Protein AF-A0A3C0UBN6-F1 (afdb_monomer_lite)

Structure (mmCIF, N/CA/C/O backbone):
data_AF-A0A3C0UBN6-F1
#
_entry.id   AF-A0A3C0UBN6-F1
#
loop_
_atom_site.group_PDB
_atom_site.id
_atom_site.type_symbol
_atom_site.label_atom_id
_atom_site.label_alt_id
_atom_site.label_comp_id
_atom_site.label_asym_id
_atom_site.label_entity_id
_atom_site.label_seq_id
_atom_site.pdbx_PDB_ins_code
_atom_site.Cartn_x
_atom_site.Cartn_y
_atom_site.Cartn_z
_atom_site.occupancy
_atom_site.B_iso_or_equiv
_atom_site.auth_seq_id
_atom_site.auth_comp_id
_atom_site.auth_asym_id
_atom_site.auth_atom_id
_atom_site.pdbx_PDB_model_num
ATOM 1 N N . MET A 1 1 ? 23.039 -6.654 -28.649 1.00 64.06 1 MET A N 1
ATOM 2 C CA . MET A 1 1 ? 23.020 -5.180 -28.503 1.00 64.06 1 MET A CA 1
ATOM 3 C C . MET A 1 1 ? 24.421 -4.594 -28.675 1.00 64.06 1 MET A C 1
ATOM 5 O O . MET A 1 1 ? 24.645 -3.942 -29.680 1.00 64.06 1 MET A O 1
ATOM 9 N N . VAL A 1 2 ? 25.386 -4.910 -27.794 1.00 70.00 2 VAL A N 1
ATOM 10 C CA . VAL A 1 2 ? 26.776 -4.402 -27.890 1.00 70.00 2 VAL A CA 1
ATOM 11 C C . VAL A 1 2 ? 27.493 -4.862 -29.166 1.00 70.00 2 VAL A C 1
ATOM 13 O O . VAL A 1 2 ? 28.070 -4.037 -29.859 1.00 70.00 2 VAL A O 1
ATOM 16 N N . ALA A 1 3 ? 27.391 -6.145 -29.528 1.00 73.19 3 ALA A N 1
ATOM 17 C CA . ALA A 1 3 ? 28.076 -6.686 -30.708 1.00 73.19 3 ALA A CA 1
ATOM 18 C C . ALA A 1 3 ? 27.565 -6.110 -32.046 1.00 73.19 3 ALA A C 1
ATOM 20 O O . ALA A 1 3 ? 28.364 -5.801 -32.920 1.00 73.19 3 ALA A O 1
ATOM 21 N N . VAL A 1 4 ? 26.248 -5.917 -32.191 1.00 74.44 4 VAL A N 1
ATOM 22 C CA . VAL A 1 4 ? 25.637 -5.361 -33.418 1.00 74.44 4 VAL A CA 1
ATOM 23 C C . VAL A 1 4 ? 25.954 -3.871 -33.565 1.00 74.44 4 VAL A C 1
ATOM 25 O O . VAL A 1 4 ? 26.345 -3.433 -34.640 1.00 74.44 4 VAL A O 1
ATOM 28 N N . ASN A 1 5 ? 25.883 -3.105 -32.469 1.00 76.62 5 ASN A N 1
ATOM 29 C CA . ASN A 1 5 ? 26.297 -1.699 -32.465 1.00 76.62 5 ASN A CA 1
ATOM 30 C C . ASN A 1 5 ? 27.799 -1.545 -32.758 1.00 76.62 5 ASN A C 1
ATOM 32 O O . ASN A 1 5 ? 28.189 -0.632 -33.478 1.00 76.62 5 ASN A O 1
ATOM 36 N N . ALA A 1 6 ? 28.639 -2.441 -32.229 1.00 78.81 6 ALA A N 1
ATOM 37 C CA . ALA A 1 6 ? 30.074 -2.446 -32.500 1.00 78.81 6 ALA A CA 1
ATOM 38 C C . ALA A 1 6 ? 30.387 -2.792 -33.963 1.00 78.81 6 ALA A C 1
ATOM 40 O O . ALA A 1 6 ? 31.259 -2.161 -34.547 1.00 78.81 6 ALA A O 1
ATOM 41 N N . LEU A 1 7 ? 29.662 -3.740 -34.567 1.00 77.12 7 LEU A N 1
ATOM 42 C CA . LEU A 1 7 ? 29.792 -4.080 -35.988 1.00 77.12 7 LEU A CA 1
ATOM 43 C C . LEU A 1 7 ? 29.385 -2.913 -36.893 1.00 77.12 7 LEU A C 1
ATOM 45 O O . LEU A 1 7 ? 30.159 -2.560 -37.772 1.00 77.12 7 LEU A O 1
ATOM 49 N N . LEU A 1 8 ? 28.254 -2.251 -36.622 1.00 77.00 8 LEU A N 1
ATOM 50 C CA . LEU A 1 8 ? 27.832 -1.048 -37.358 1.00 77.00 8 LEU A CA 1
ATOM 51 C C . LEU A 1 8 ? 28.833 0.105 -37.222 1.00 77.00 8 LEU A C 1
ATOM 53 O O . LEU A 1 8 ? 29.107 0.818 -38.185 1.00 77.00 8 LEU A O 1
ATOM 57 N N . PHE A 1 9 ? 29.412 0.283 -36.034 1.00 80.69 9 PHE A N 1
ATOM 58 C CA . PHE A 1 9 ? 30.460 1.276 -35.806 1.00 80.69 9 PHE A CA 1
ATOM 59 C C . PHE A 1 9 ? 31.734 0.933 -36.592 1.00 80.69 9 PHE A C 1
ATOM 61 O O . PHE A 1 9 ? 32.325 1.792 -37.243 1.00 80.69 9 PHE A O 1
ATOM 68 N N . LEU A 1 10 ? 32.147 -0.334 -36.577 1.00 79.19 10 LEU A N 1
ATOM 69 C CA . LEU A 1 10 ? 33.341 -0.800 -37.278 1.00 79.19 10 LEU A CA 1
ATOM 70 C C . LEU A 1 10 ? 33.145 -0.766 -38.801 1.00 79.19 10 LEU A C 1
ATOM 72 O O . LEU A 1 10 ? 34.077 -0.424 -39.518 1.00 79.19 10 LEU A O 1
ATOM 76 N N . GLU A 1 11 ? 31.932 -1.002 -39.294 1.00 77.50 11 GLU A N 1
ATOM 77 C CA . GLU A 1 11 ? 31.558 -0.847 -40.701 1.00 77.50 11 GLU A CA 1
ATOM 78 C C . GLU A 1 11 ? 31.581 0.615 -41.160 1.00 77.50 11 GLU A C 1
ATOM 80 O O . GLU A 1 11 ? 32.068 0.922 -42.250 1.00 77.50 11 GLU A O 1
ATOM 85 N N . TYR A 1 12 ? 31.121 1.529 -40.304 1.00 79.69 12 TYR A N 1
ATOM 86 C CA . TYR A 1 12 ? 31.142 2.964 -40.574 1.00 79.69 12 TYR A CA 1
ATOM 87 C C . TYR A 1 12 ? 32.574 3.526 -40.657 1.00 79.69 12 TYR A C 1
ATOM 89 O O . TYR A 1 12 ? 32.875 4.303 -41.565 1.00 79.69 12 TYR A O 1
ATOM 97 N N . TYR A 1 13 ? 33.470 3.122 -39.747 1.00 80.94 13 TYR A N 1
ATOM 98 C CA . TYR A 1 13 ? 34.852 3.630 -39.689 1.00 80.94 13 TYR A CA 1
ATOM 99 C C . TYR A 1 13 ? 35.857 2.831 -40.536 1.00 80.94 13 TYR A C 1
ATOM 101 O O . TYR A 1 13 ? 36.808 3.410 -41.061 1.00 80.94 13 TYR A O 1
ATOM 109 N N . TYR A 1 14 ? 35.655 1.521 -40.696 1.00 80.69 14 TYR A N 1
ATOM 110 C CA . TYR A 1 14 ? 36.579 0.601 -41.371 1.00 80.69 14 TYR A CA 1
ATOM 111 C C . TYR A 1 14 ? 35.856 -0.325 -42.368 1.00 80.69 14 TYR A C 1
ATOM 113 O O . TYR A 1 14 ? 35.887 -1.553 -42.238 1.00 80.69 14 TYR A O 1
ATOM 121 N N . PRO A 1 15 ? 35.249 0.233 -43.429 1.00 71.25 15 PRO A N 1
ATOM 122 C CA . PRO A 1 15 ? 34.391 -0.521 -44.344 1.00 71.25 15 PRO A CA 1
ATOM 123 C C . PRO A 1 15 ? 35.126 -1.627 -45.116 1.00 71.25 15 PRO A C 1
ATOM 125 O O . PRO A 1 15 ? 34.514 -2.607 -45.522 1.00 71.25 15 PRO A O 1
ATOM 128 N N . SER A 1 16 ? 36.445 -1.511 -45.306 1.00 68.88 16 SER A N 1
ATOM 129 C CA . SER A 1 16 ? 37.263 -2.518 -45.998 1.00 68.88 16 SER A CA 1
ATOM 130 C C . SER A 1 16 ? 37.462 -3.818 -45.212 1.00 68.88 16 SER A C 1
ATOM 132 O O . SER A 1 16 ? 37.951 -4.787 -45.785 1.00 68.88 16 SER A O 1
ATOM 134 N N . ILE A 1 17 ? 37.142 -3.836 -43.914 1.00 71.56 17 ILE A N 1
ATOM 135 C CA . ILE A 1 17 ? 37.340 -4.998 -43.034 1.00 71.56 17 ILE A CA 1
ATOM 136 C C . ILE A 1 17 ? 36.134 -5.950 -43.076 1.00 71.56 17 ILE A C 1
ATOM 138 O O . ILE A 1 17 ? 36.302 -7.142 -42.834 1.00 71.56 17 ILE A O 1
ATOM 142 N N . ILE A 1 18 ? 34.933 -5.445 -43.388 1.00 67.94 18 ILE A N 1
ATOM 143 C CA . ILE A 1 18 ? 33.676 -6.186 -43.194 1.00 67.94 18 ILE A CA 1
ATOM 144 C C . ILE A 1 18 ? 33.039 -6.604 -44.527 1.00 67.94 18 ILE A C 1
ATOM 146 O O . ILE A 1 18 ? 32.809 -7.794 -44.728 1.00 67.94 18 ILE A O 1
ATOM 150 N N . VAL A 1 19 ? 32.796 -5.672 -45.461 1.00 68.75 19 VAL A N 1
ATOM 151 C CA . VAL A 1 19 ? 32.199 -5.975 -46.778 1.00 68.75 19 VAL A CA 1
ATOM 152 C C . VAL A 1 19 ? 32.828 -5.112 -47.877 1.00 68.75 19 VAL A C 1
ATOM 154 O O . VAL A 1 19 ? 32.903 -3.886 -47.787 1.00 68.75 19 VAL A O 1
ATOM 157 N N . ALA A 1 20 ? 33.252 -5.750 -48.970 1.00 73.19 20 ALA A N 1
ATOM 158 C CA . ALA A 1 20 ? 33.700 -5.050 -50.169 1.00 73.19 20 ALA A CA 1
ATOM 159 C C . ALA A 1 20 ? 32.487 -4.593 -50.999 1.00 73.19 20 ALA A C 1
ATOM 161 O O . ALA A 1 20 ? 31.879 -5.376 -51.724 1.00 73.19 20 ALA A O 1
ATOM 162 N N . TYR A 1 21 ? 32.133 -3.313 -50.888 1.00 78.06 21 TYR A N 1
ATOM 163 C CA . TYR A 1 21 ? 31.039 -2.709 -51.653 1.00 78.06 21 TYR A CA 1
ATOM 164 C C . TYR A 1 21 ? 31.465 -2.357 -53.083 1.00 78.06 21 TYR A C 1
ATOM 166 O O . TYR A 1 21 ? 32.515 -1.742 -53.281 1.00 78.06 21 TYR A O 1
ATOM 174 N N . ALA A 1 22 ? 30.620 -2.690 -54.066 1.00 78.44 22 ALA A N 1
ATOM 175 C CA . ALA A 1 22 ? 30.849 -2.377 -55.478 1.00 78.44 22 ALA A CA 1
ATOM 176 C C . ALA A 1 22 ? 30.824 -0.861 -55.760 1.00 78.44 22 ALA A C 1
ATOM 178 O O . ALA A 1 22 ? 31.568 -0.377 -56.614 1.00 78.44 22 ALA A O 1
ATOM 179 N N . GLY A 1 23 ? 30.024 -0.095 -55.007 1.00 83.69 23 GLY A N 1
ATOM 180 C CA . GLY A 1 23 ? 29.956 1.360 -55.107 1.00 83.69 23 GLY A CA 1
ATOM 181 C C . GLY A 1 23 ? 29.705 2.075 -53.776 1.00 83.69 23 GLY A C 1
ATOM 182 O O . GLY A 1 23 ? 29.299 1.490 -52.774 1.00 83.69 23 GLY A O 1
ATOM 183 N N . ARG A 1 24 ? 29.925 3.400 -53.770 1.00 82.44 24 ARG A N 1
ATOM 184 C CA . ARG A 1 24 ? 29.626 4.268 -52.609 1.00 82.44 24 ARG A CA 1
ATOM 185 C C . ARG A 1 24 ? 28.132 4.315 -52.268 1.00 82.44 24 ARG A C 1
ATOM 187 O O . ARG A 1 24 ? 27.790 4.534 -51.112 1.00 82.44 24 ARG A O 1
ATOM 194 N N . PHE A 1 25 ? 27.269 4.131 -53.264 1.00 85.69 25 PHE A N 1
ATOM 195 C CA . PHE A 1 25 ? 25.818 4.170 -53.098 1.00 85.69 25 PHE A CA 1
ATOM 196 C C . PHE A 1 25 ? 25.284 2.924 -52.379 1.00 85.69 25 PHE A C 1
ATOM 198 O O . PHE A 1 25 ? 24.509 3.062 -51.437 1.00 85.69 25 PHE A O 1
ATOM 205 N N . ASP A 1 26 ? 25.776 1.733 -52.734 1.00 84.19 26 ASP A N 1
ATOM 206 C CA . ASP A 1 26 ? 25.375 0.471 -52.092 1.00 84.19 26 ASP A CA 1
ATOM 207 C C . ASP A 1 26 ? 25.698 0.481 -50.594 1.00 84.19 26 ASP A C 1
ATOM 209 O O . ASP A 1 26 ? 24.862 0.135 -49.764 1.00 84.19 26 ASP A O 1
ATOM 213 N N . ARG A 1 27 ? 26.884 0.994 -50.241 1.00 82.88 27 ARG A N 1
ATOM 214 C CA . ARG A 1 27 ? 27.295 1.181 -48.844 1.00 82.88 27 ARG A CA 1
ATOM 215 C C . ARG A 1 27 ? 26.372 2.136 -48.086 1.00 82.88 27 ARG A C 1
ATOM 217 O O . ARG A 1 27 ? 26.073 1.913 -46.919 1.00 82.88 27 ARG A O 1
ATOM 224 N N . PHE A 1 28 ? 25.952 3.228 -48.724 1.00 87.19 28 PHE A N 1
ATOM 225 C CA . PHE A 1 28 ? 25.072 4.207 -48.088 1.00 87.19 28 PHE A CA 1
ATOM 226 C C . PHE A 1 28 ? 23.697 3.608 -47.768 1.00 87.19 28 PHE A C 1
ATOM 228 O O . PHE A 1 28 ? 23.157 3.857 -46.687 1.00 87.19 28 PHE A O 1
ATOM 235 N N . ILE A 1 29 ? 23.150 2.808 -48.686 1.00 88.00 29 ILE A N 1
ATOM 236 C CA . ILE A 1 29 ? 21.885 2.100 -48.475 1.00 88.00 29 ILE A CA 1
ATOM 237 C C . ILE A 1 29 ? 22.013 1.115 -47.312 1.00 88.00 29 ILE A C 1
ATOM 239 O O . ILE A 1 29 ? 21.175 1.150 -46.411 1.00 88.00 29 ILE A O 1
ATOM 243 N N . ASP A 1 30 ? 23.059 0.289 -47.304 1.00 86.50 30 ASP A N 1
ATOM 244 C CA . ASP A 1 30 ? 23.241 -0.735 -46.274 1.00 86.50 30 ASP A CA 1
ATOM 245 C C . ASP A 1 30 ? 23.357 -0.132 -44.863 1.00 86.50 30 ASP A C 1
ATOM 247 O O . ASP A 1 30 ? 22.560 -0.456 -43.977 1.00 86.50 30 ASP A O 1
ATOM 251 N N . ILE A 1 31 ? 24.226 0.873 -44.687 1.00 85.06 31 ILE A N 1
ATOM 252 C CA . ILE A 1 31 ? 24.378 1.589 -43.410 1.00 85.06 31 ILE A CA 1
ATOM 253 C C . ILE A 1 31 ? 23.049 2.220 -42.969 1.00 85.06 31 ILE A C 1
ATOM 255 O O . ILE A 1 31 ? 22.695 2.164 -41.790 1.00 85.06 31 ILE A O 1
ATOM 259 N N . SER A 1 32 ? 22.285 2.806 -43.896 1.00 89.19 32 SER A N 1
ATOM 260 C CA . SER A 1 32 ? 20.996 3.431 -43.573 1.00 89.19 32 SER A CA 1
ATOM 261 C C . SER A 1 32 ? 19.979 2.404 -43.064 1.00 89.19 32 SER A C 1
ATOM 263 O O . SER A 1 32 ? 19.308 2.646 -42.058 1.00 89.19 32 SER A O 1
ATOM 265 N N . ILE A 1 33 ? 19.900 1.233 -43.703 1.00 89.44 33 ILE A N 1
ATOM 266 C CA . ILE A 1 33 ? 19.035 0.125 -43.273 1.00 89.44 33 ILE A CA 1
ATOM 267 C C . ILE A 1 33 ? 19.489 -0.411 -41.908 1.00 89.44 33 ILE A C 1
ATOM 269 O O . ILE A 1 33 ? 18.663 -0.610 -41.009 1.00 89.44 33 ILE A O 1
ATOM 273 N N . GLY A 1 34 ? 20.795 -0.593 -41.710 1.00 85.88 34 GLY A N 1
ATOM 274 C CA . GLY A 1 34 ? 21.384 -1.030 -40.444 1.00 85.88 34 GLY A CA 1
ATOM 275 C C . GLY A 1 34 ? 21.080 -0.082 -39.277 1.00 85.88 34 GLY A C 1
ATOM 276 O O . GLY A 1 34 ? 20.720 -0.520 -38.179 1.00 85.88 34 GLY A O 1
ATOM 277 N N . LEU A 1 35 ? 21.128 1.230 -39.513 1.00 87.69 35 LEU A N 1
ATOM 278 C CA . LEU A 1 35 ? 20.753 2.235 -38.515 1.00 87.69 35 LEU A CA 1
ATOM 279 C C . LEU A 1 35 ? 19.257 2.190 -38.187 1.00 87.69 35 LEU A C 1
ATOM 281 O O . LEU A 1 35 ? 18.891 2.176 -37.011 1.00 87.69 35 LEU A O 1
ATOM 285 N N . MET A 1 36 ? 18.385 2.120 -39.197 1.00 92.44 36 MET A N 1
ATOM 286 C CA . MET A 1 36 ? 16.934 2.059 -38.980 1.00 92.44 36 MET A CA 1
ATOM 287 C C . MET A 1 36 ? 16.527 0.809 -38.196 1.00 92.44 36 MET A C 1
ATOM 289 O O . MET A 1 36 ? 15.780 0.906 -37.222 1.00 92.44 36 MET A O 1
ATOM 293 N N . THR A 1 37 ? 17.049 -0.358 -38.578 1.00 89.00 37 THR A N 1
ATOM 294 C CA . THR A 1 37 ? 16.781 -1.627 -37.882 1.00 89.00 37 THR A CA 1
ATOM 295 C C . THR A 1 37 ? 17.268 -1.589 -36.436 1.00 89.00 37 THR A C 1
ATOM 297 O O . THR A 1 37 ? 16.539 -1.995 -35.529 1.00 89.00 37 THR A O 1
ATOM 300 N N . THR A 1 38 ? 18.447 -1.014 -36.196 1.00 88.12 38 THR A N 1
ATOM 301 C CA . THR A 1 38 ? 18.991 -0.826 -34.848 1.00 88.12 38 THR A CA 1
ATOM 302 C C . THR A 1 38 ? 18.106 0.086 -34.008 1.00 88.12 38 THR A C 1
ATOM 304 O O . THR A 1 38 ? 17.775 -0.267 -32.877 1.00 88.12 38 THR A O 1
ATOM 307 N N . ILE A 1 39 ? 17.668 1.230 -34.537 1.00 91.94 39 ILE A N 1
ATOM 308 C CA . ILE A 1 39 ? 16.785 2.156 -33.813 1.00 91.94 39 ILE A CA 1
ATOM 309 C C . ILE A 1 39 ? 15.462 1.471 -33.455 1.00 91.94 39 ILE A C 1
ATOM 311 O O . ILE A 1 39 ? 15.061 1.496 -32.292 1.00 91.94 39 ILE A O 1
ATOM 315 N N . ILE A 1 40 ? 14.817 0.805 -34.418 1.00 94.69 40 ILE A N 1
ATOM 316 C CA . ILE A 1 40 ? 13.550 0.091 -34.200 1.00 94.69 40 ILE A CA 1
ATOM 317 C C . ILE A 1 40 ? 13.711 -0.975 -33.113 1.00 94.69 40 ILE A C 1
ATOM 319 O O . ILE A 1 40 ? 12.895 -1.054 -32.194 1.00 94.69 40 ILE A O 1
ATOM 323 N N . PHE A 1 41 ? 14.782 -1.767 -33.178 1.00 91.44 41 PHE A N 1
ATOM 324 C CA . PHE A 1 41 ? 15.057 -2.800 -32.187 1.00 91.44 41 PHE A CA 1
ATOM 325 C C . PHE A 1 41 ? 15.292 -2.215 -30.786 1.00 91.44 41 PHE A C 1
ATOM 327 O O . PHE A 1 41 ? 14.738 -2.720 -29.811 1.00 91.44 41 PHE A O 1
ATOM 334 N N . ASN A 1 42 ? 16.061 -1.127 -30.671 1.00 91.44 42 ASN A N 1
ATOM 335 C CA . ASN A 1 42 ? 16.287 -0.440 -29.396 1.00 91.44 42 ASN A CA 1
ATOM 336 C C . ASN A 1 42 ? 14.976 0.081 -28.791 1.00 91.44 42 ASN A C 1
ATOM 338 O O . ASN A 1 42 ? 14.723 -0.127 -27.605 1.00 91.44 42 ASN A O 1
ATOM 342 N N . VAL A 1 43 ? 14.125 0.709 -29.608 1.00 96.06 43 VAL A N 1
ATOM 343 C CA . VAL A 1 43 ? 12.803 1.189 -29.181 1.00 96.06 43 VAL A CA 1
ATOM 344 C C . VAL A 1 43 ? 11.939 0.026 -28.697 1.00 96.06 43 VAL A C 1
ATOM 346 O O . VAL A 1 43 ? 11.313 0.126 -27.643 1.00 96.06 43 VAL A O 1
ATOM 349 N N . TRP A 1 44 ? 11.943 -1.097 -29.416 1.00 96.75 44 TRP A N 1
ATOM 350 C CA . TRP A 1 44 ? 11.206 -2.292 -29.016 1.00 96.75 44 TRP A CA 1
ATOM 351 C C . TRP A 1 44 ? 11.688 -2.850 -27.668 1.00 96.75 44 TRP A C 1
ATOM 353 O O . TRP A 1 44 ? 10.867 -3.069 -26.777 1.00 96.75 44 TRP A O 1
ATOM 363 N N . VAL A 1 45 ? 13.003 -3.006 -27.472 1.00 96.00 45 VAL A N 1
ATOM 364 C CA . VAL A 1 45 ? 13.578 -3.452 -26.188 1.00 96.00 45 VAL A CA 1
ATOM 365 C C . VAL A 1 45 ? 13.186 -2.501 -25.059 1.00 96.00 45 VAL A C 1
ATOM 367 O O . VAL A 1 45 ? 12.744 -2.950 -24.001 1.00 96.00 45 VAL A O 1
ATOM 370 N N . PHE A 1 46 ? 13.284 -1.191 -25.286 1.00 97.00 46 PHE A N 1
ATOM 371 C CA . PHE A 1 46 ? 12.903 -0.189 -24.295 1.00 97.00 46 PHE A CA 1
ATOM 372 C C . PHE A 1 46 ? 11.416 -0.286 -23.932 1.00 97.00 46 PHE A C 1
ATOM 374 O O . PHE A 1 46 ? 11.073 -0.300 -22.752 1.00 97.00 46 PHE A O 1
ATOM 381 N N . MET A 1 47 ? 10.527 -0.457 -24.918 1.00 97.12 47 MET A N 1
ATOM 382 C CA . MET A 1 47 ? 9.099 -0.684 -24.669 1.00 97.12 47 MET A CA 1
ATOM 383 C C . MET A 1 47 ? 8.842 -1.946 -23.837 1.00 97.12 47 MET A C 1
ATOM 385 O O . MET A 1 47 ? 7.991 -1.925 -22.947 1.00 97.12 47 MET A O 1
ATOM 389 N N . VAL A 1 48 ? 9.558 -3.042 -24.102 1.00 96.94 48 VAL A N 1
ATOM 390 C CA . VAL A 1 48 ? 9.430 -4.290 -23.331 1.00 96.94 48 VAL A CA 1
ATOM 391 C C . VAL A 1 48 ? 9.862 -4.081 -21.880 1.00 96.94 48 VAL A C 1
ATOM 393 O O . VAL A 1 48 ? 9.144 -4.499 -20.970 1.00 96.94 48 VAL A O 1
ATOM 396 N N . ILE A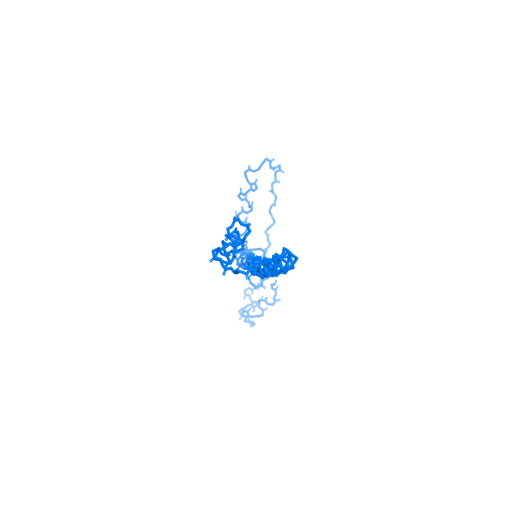 1 49 ? 10.990 -3.406 -21.655 1.00 96.75 49 ILE A N 1
ATOM 397 C CA . ILE A 1 49 ? 11.496 -3.099 -20.311 1.00 96.75 49 ILE A CA 1
ATOM 398 C C . ILE A 1 49 ? 10.510 -2.205 -19.558 1.00 96.75 49 ILE A C 1
ATOM 400 O O . ILE A 1 49 ? 10.146 -2.518 -18.427 1.00 96.75 49 ILE A O 1
ATOM 404 N N . LEU A 1 50 ? 10.016 -1.138 -20.192 1.00 96.25 50 LEU A N 1
ATOM 405 C CA . LEU A 1 50 ? 9.046 -0.233 -19.574 1.00 96.25 50 LEU A CA 1
ATOM 406 C C . LEU A 1 50 ? 7.747 -0.945 -19.187 1.00 96.25 50 LEU A C 1
ATOM 408 O O . LEU A 1 50 ? 7.199 -0.678 -18.118 1.00 96.25 50 LEU A O 1
ATOM 412 N N . LYS A 1 51 ? 7.264 -1.875 -20.020 1.00 96.56 51 LYS A N 1
ATOM 413 C CA . LYS A 1 51 ? 6.093 -2.697 -19.683 1.00 96.56 51 LYS A CA 1
ATOM 414 C C . LYS A 1 51 ? 6.331 -3.550 -18.438 1.00 96.56 51 LYS A C 1
ATOM 416 O O . LYS A 1 51 ? 5.455 -3.597 -17.580 1.00 96.56 51 LYS A O 1
ATOM 421 N N . HIS A 1 52 ? 7.495 -4.190 -18.325 1.00 96.12 52 HIS A N 1
ATOM 422 C CA . HIS A 1 52 ? 7.835 -4.990 -17.144 1.00 96.12 52 HIS A CA 1
ATOM 423 C C . HIS A 1 52 ? 7.966 -4.122 -15.898 1.00 96.12 52 HIS A C 1
ATOM 425 O O . HIS A 1 52 ? 7.400 -4.453 -14.862 1.00 96.12 52 HIS A O 1
ATOM 431 N N . TYR A 1 53 ? 8.651 -2.986 -16.015 1.00 96.62 53 TYR A N 1
ATOM 432 C CA . TYR A 1 53 ? 8.818 -2.056 -14.907 1.00 96.62 53 TYR A CA 1
ATOM 433 C C . TYR A 1 53 ? 7.467 -1.560 -14.379 1.00 96.62 53 TYR A C 1
ATOM 435 O O . TYR A 1 53 ? 7.223 -1.589 -13.176 1.00 96.62 53 TYR A O 1
ATOM 443 N N . LYS A 1 54 ? 6.550 -1.185 -15.279 1.00 95.56 54 LYS A N 1
ATOM 444 C CA . LYS A 1 54 ? 5.202 -0.756 -14.896 1.00 95.56 54 LYS A CA 1
ATOM 445 C C . LYS A 1 54 ? 4.397 -1.881 -14.241 1.00 95.56 54 LYS A C 1
ATOM 447 O O . LYS A 1 54 ? 3.753 -1.651 -13.228 1.00 95.56 54 LYS A O 1
ATOM 452 N N . ALA A 1 55 ? 4.469 -3.099 -14.777 1.00 96.25 55 ALA A N 1
ATOM 453 C CA . ALA A 1 55 ? 3.782 -4.247 -14.189 1.00 96.25 55 ALA A CA 1
ATOM 454 C C . ALA A 1 55 ? 4.285 -4.567 -12.770 1.00 96.25 55 ALA A C 1
ATOM 456 O O . ALA A 1 55 ? 3.486 -4.910 -11.901 1.00 96.25 55 ALA A O 1
ATOM 457 N N . GLU A 1 56 ? 5.589 -4.439 -12.520 1.00 96.75 56 GLU A N 1
ATOM 458 C CA . GLU A 1 56 ? 6.159 -4.595 -11.178 1.00 96.75 56 GLU A CA 1
ATOM 459 C C . GLU A 1 56 ? 5.724 -3.468 -10.231 1.00 96.75 56 GLU A C 1
ATOM 461 O O . GLU A 1 56 ? 5.372 -3.740 -9.083 1.00 96.75 56 GLU A O 1
ATOM 466 N N . GLN A 1 57 ? 5.644 -2.221 -10.707 1.00 96.00 57 GLN A N 1
ATOM 467 C CA . GLN A 1 57 ? 5.098 -1.117 -9.909 1.00 96.00 57 GLN A CA 1
ATOM 468 C C . GLN A 1 57 ? 3.630 -1.341 -9.528 1.00 96.00 57 GLN A C 1
ATOM 470 O O . GLN A 1 57 ? 3.270 -1.168 -8.363 1.00 96.00 57 GLN A O 1
ATOM 475 N N . ASP A 1 58 ? 2.796 -1.782 -10.471 1.00 97.19 58 ASP A N 1
ATOM 476 C CA . ASP A 1 58 ? 1.380 -2.058 -10.213 1.00 97.19 58 ASP A CA 1
ATOM 477 C C . ASP A 1 58 ? 1.210 -3.181 -9.174 1.00 97.19 58 ASP A C 1
ATOM 479 O O . ASP A 1 58 ? 0.336 -3.113 -8.307 1.00 97.19 58 ASP A O 1
ATOM 483 N N . LYS A 1 59 ? 2.061 -4.216 -9.221 1.00 97.12 59 LYS A N 1
ATOM 484 C CA . LYS A 1 59 ? 2.079 -5.275 -8.199 1.00 97.12 59 LYS A CA 1
ATOM 485 C C . LYS A 1 59 ? 2.469 -4.729 -6.832 1.00 97.12 59 LYS A C 1
ATOM 487 O O . LYS A 1 59 ? 1.794 -5.050 -5.859 1.00 97.12 59 LYS A O 1
ATOM 492 N N . ALA A 1 60 ? 3.520 -3.913 -6.759 1.00 96.62 60 ALA A N 1
ATOM 493 C CA . ALA A 1 60 ? 3.982 -3.329 -5.503 1.00 96.62 60 ALA A CA 1
ATOM 494 C C . ALA A 1 60 ? 2.898 -2.456 -4.852 1.00 96.62 60 ALA A C 1
ATOM 496 O O . ALA A 1 60 ? 2.643 -2.589 -3.658 1.00 96.62 60 ALA A O 1
ATOM 497 N N . GLN A 1 61 ? 2.198 -1.634 -5.640 1.00 96.94 61 GLN A N 1
ATOM 498 C CA . GLN A 1 61 ? 1.077 -0.827 -5.146 1.00 96.94 61 GLN A CA 1
ATOM 499 C C . GLN A 1 61 ? -0.073 -1.686 -4.616 1.00 96.94 61 GLN A C 1
ATOM 501 O O . GLN A 1 61 ? -0.613 -1.396 -3.553 1.00 96.94 61 GLN A O 1
ATOM 506 N N . ARG A 1 62 ? -0.429 -2.769 -5.317 1.00 97.12 62 ARG A N 1
ATOM 507 C CA . ARG A 1 62 ? -1.460 -3.705 -4.840 1.00 97.12 62 ARG A CA 1
ATOM 508 C C . ARG A 1 62 ? -1.055 -4.387 -3.540 1.00 97.12 62 ARG A C 1
ATOM 510 O O . ARG A 1 62 ? -1.889 -4.524 -2.654 1.00 97.12 62 ARG A O 1
ATOM 517 N N . TYR A 1 63 ? 0.206 -4.795 -3.431 1.00 97.31 63 TYR A N 1
ATOM 518 C CA . TYR A 1 63 ? 0.732 -5.417 -2.219 1.00 97.31 63 TYR A CA 1
ATOM 519 C C . TYR A 1 63 ? 0.674 -4.458 -1.027 1.00 97.31 63 TYR A C 1
ATOM 521 O O . TYR A 1 63 ? 0.274 -4.859 0.063 1.00 97.31 63 TYR A O 1
ATOM 529 N N . LEU A 1 64 ? 1.021 -3.186 -1.248 1.00 97.56 64 LEU A N 1
ATOM 530 C CA . LEU A 1 64 ? 0.934 -2.152 -0.222 1.00 97.56 64 LEU A CA 1
ATOM 531 C C . LEU A 1 64 ? -0.516 -1.921 0.214 1.00 97.56 64 LEU A C 1
ATOM 533 O O . LEU A 1 64 ? -0.801 -2.022 1.400 1.00 97.56 64 LEU A O 1
ATOM 537 N N . ALA A 1 65 ? -1.437 -1.726 -0.734 1.00 97.31 65 ALA A N 1
ATOM 538 C CA . ALA A 1 65 ? -2.854 -1.522 -0.430 1.00 97.31 65 ALA A CA 1
ATOM 539 C C . ALA A 1 65 ? -3.464 -2.705 0.345 1.00 97.31 65 ALA A C 1
ATOM 541 O O . ALA A 1 65 ? -4.228 -2.513 1.286 1.00 97.31 65 ALA A O 1
ATOM 542 N N . GLN A 1 66 ? -3.101 -3.943 -0.010 1.00 97.50 66 GLN A N 1
ATOM 543 C CA . GLN A 1 66 ? -3.530 -5.133 0.733 1.00 97.50 66 GLN A CA 1
ATOM 544 C C . GLN A 1 66 ? -2.957 -5.172 2.152 1.00 97.50 66 GLN A C 1
ATOM 546 O O . GLN A 1 66 ? -3.663 -5.551 3.085 1.00 97.50 66 GLN A O 1
ATOM 551 N N . SER A 1 67 ? -1.692 -4.784 2.321 1.00 97.19 67 SER A N 1
ATOM 552 C CA . SER A 1 67 ? -1.058 -4.704 3.637 1.00 97.19 67 SER A CA 1
ATOM 553 C C . SER A 1 67 ? -1.711 -3.638 4.516 1.00 97.19 67 SER A C 1
ATOM 555 O O . SER A 1 67 ? -1.957 -3.898 5.691 1.00 97.19 67 SER A O 1
ATOM 557 N N . GLU A 1 68 ? -2.011 -2.465 3.959 1.00 97.31 68 GLU A N 1
ATOM 558 C CA . GLU A 1 68 ? -2.706 -1.379 4.658 1.00 97.31 68 GLU A CA 1
ATOM 559 C C . GLU A 1 68 ? -4.104 -1.823 5.092 1.00 97.31 68 GLU A C 1
ATOM 561 O O . GLU A 1 68 ? -4.446 -1.719 6.266 1.00 97.31 68 GLU A O 1
ATOM 566 N N . GLN A 1 69 ? -4.875 -2.434 4.189 1.00 97.31 69 GLN A N 1
ATOM 567 C CA . GLN A 1 69 ? -6.214 -2.929 4.506 1.00 97.31 69 GLN A CA 1
ATOM 568 C C . GLN A 1 69 ? -6.191 -4.033 5.578 1.00 97.31 69 GLN A C 1
ATOM 570 O O . GLN A 1 69 ? -7.051 -4.074 6.459 1.00 97.31 69 GLN A O 1
ATOM 575 N N . ALA A 1 70 ? -5.200 -4.929 5.538 1.00 96.69 70 ALA A N 1
ATOM 576 C CA . ALA A 1 70 ? -5.016 -5.942 6.573 1.00 96.69 70 ALA A CA 1
ATOM 577 C C . ALA A 1 70 ? -4.661 -5.312 7.928 1.00 96.69 70 ALA A C 1
ATOM 579 O O . ALA A 1 70 ? -5.168 -5.751 8.959 1.00 96.69 70 ALA A O 1
ATOM 580 N N . GLN A 1 71 ? -3.826 -4.273 7.934 1.00 97.25 71 GLN A N 1
ATOM 581 C CA . GLN A 1 71 ? -3.481 -3.536 9.145 1.00 97.25 71 GLN A CA 1
ATOM 582 C C . GLN A 1 71 ? -4.696 -2.807 9.726 1.00 97.25 71 GLN A C 1
ATOM 584 O O . GLN A 1 71 ? -4.931 -2.907 10.927 1.00 97.25 71 GLN A O 1
ATOM 589 N N . GLU A 1 72 ? -5.488 -2.121 8.903 1.00 96.12 72 GLU A N 1
ATOM 590 C CA . GLU A 1 72 ? -6.737 -1.486 9.340 1.00 96.12 72 GLU A CA 1
ATOM 591 C C . GLU A 1 72 ? -7.705 -2.509 9.930 1.00 96.12 72 GLU A C 1
ATOM 593 O O . GLU A 1 72 ? -8.279 -2.281 10.992 1.00 96.12 72 GLU A O 1
ATOM 598 N N . HIS A 1 73 ? -7.838 -3.673 9.292 1.00 95.19 73 HIS A N 1
ATOM 599 C CA . HIS A 1 73 ? -8.682 -4.742 9.809 1.00 95.19 73 HIS A CA 1
ATOM 600 C C . HIS A 1 73 ? -8.176 -5.285 11.152 1.00 95.19 73 HIS A C 1
ATOM 602 O O . HIS A 1 73 ? -8.968 -5.500 12.066 1.00 95.19 73 HIS A O 1
ATOM 608 N N . LEU A 1 74 ? -6.861 -5.459 11.313 1.00 95.75 74 LEU A N 1
ATOM 609 C CA . LEU A 1 74 ? -6.274 -5.847 12.596 1.00 95.75 74 LEU A CA 1
ATOM 610 C C . LEU A 1 74 ? -6.512 -4.789 13.674 1.00 95.75 74 LEU A C 1
ATOM 612 O O . LEU A 1 74 ? -6.878 -5.141 14.791 1.00 95.75 74 LEU A O 1
ATOM 616 N N . LEU A 1 75 ? -6.344 -3.505 13.350 1.00 94.56 75 LEU A N 1
ATOM 617 C CA . LEU A 1 75 ? -6.637 -2.411 14.277 1.00 94.56 75 LEU A CA 1
ATOM 618 C C . LEU A 1 75 ? -8.114 -2.404 14.674 1.00 94.56 75 LEU A C 1
ATOM 620 O O . LEU A 1 75 ? -8.417 -2.246 15.853 1.00 94.56 75 LEU A O 1
ATOM 624 N N . TYR A 1 76 ? -9.020 -2.650 13.725 1.00 94.81 76 TYR A N 1
ATOM 625 C CA . TYR A 1 76 ? -10.444 -2.799 14.006 1.00 94.81 76 TYR A CA 1
ATOM 626 C C . TYR A 1 76 ? -10.698 -3.943 14.998 1.00 94.81 76 TYR A C 1
ATOM 628 O O . TYR A 1 76 ? -11.352 -3.737 16.013 1.00 94.81 76 TYR A O 1
ATOM 636 N N . LEU A 1 77 ? -10.112 -5.123 14.775 1.00 93.56 77 LEU A N 1
ATOM 637 C CA . LEU A 1 77 ? -10.250 -6.268 15.685 1.00 93.56 77 LEU A CA 1
ATOM 638 C C . LEU A 1 77 ? -9.632 -6.026 17.072 1.00 93.56 77 LEU A C 1
ATOM 640 O O . LEU A 1 77 ? -10.107 -6.578 18.059 1.00 93.56 77 LEU A O 1
ATOM 644 N N . ILE A 1 78 ? -8.570 -5.221 17.157 1.00 94.75 78 ILE A N 1
ATOM 645 C CA . ILE A 1 78 ? -7.927 -4.863 18.429 1.00 94.75 78 ILE A CA 1
ATOM 646 C C . ILE A 1 78 ? -8.771 -3.857 19.212 1.00 94.75 78 ILE A C 1
ATOM 648 O O . ILE A 1 78 ? -8.777 -3.916 20.441 1.00 94.75 78 ILE A O 1
ATOM 652 N N . TYR A 1 79 ? -9.448 -2.929 18.533 1.00 96.44 79 TYR A N 1
ATOM 653 C CA . TYR A 1 79 ? -10.116 -1.794 19.170 1.00 96.44 79 TYR A CA 1
ATOM 654 C C . TYR A 1 79 ? -11.633 -1.887 19.234 1.00 96.44 79 TYR A C 1
ATOM 656 O O . TYR A 1 79 ? -12.226 -1.079 19.942 1.00 96.44 79 TYR A O 1
ATOM 664 N N . HIS A 1 80 ? -12.264 -2.852 18.573 1.00 96.56 80 HIS A N 1
ATOM 665 C CA . HIS A 1 80 ? -13.711 -3.038 18.617 1.00 96.56 80 HIS A CA 1
ATOM 666 C C . HIS A 1 80 ? -14.107 -4.326 19.340 1.00 96.56 80 HIS A C 1
ATOM 668 O O . HIS A 1 80 ? -13.402 -5.334 19.305 1.00 96.56 80 HIS A O 1
ATOM 674 N N . ASP A 1 81 ? -15.245 -4.276 20.025 1.00 94.94 81 ASP A N 1
ATOM 675 C CA . ASP A 1 81 ? -15.920 -5.435 20.592 1.00 94.94 81 ASP A CA 1
ATOM 676 C C . ASP A 1 81 ? -16.677 -6.185 19.486 1.00 94.94 81 ASP A C 1
ATOM 678 O O . ASP A 1 81 ? -17.404 -5.582 18.698 1.00 94.94 81 ASP A O 1
ATOM 682 N N . SER A 1 82 ? -16.497 -7.504 19.396 1.00 90.50 82 SER A N 1
ATOM 683 C CA . SER A 1 82 ? -17.032 -8.293 18.279 1.00 90.50 82 SER A CA 1
ATOM 684 C C . SER A 1 82 ? -18.545 -8.495 18.325 1.00 90.50 82 SER A C 1
ATOM 686 O O . SER A 1 82 ? -19.130 -8.833 17.298 1.00 90.50 82 SER A O 1
ATOM 688 N N . LEU A 1 83 ? -19.162 -8.349 19.503 1.00 91.44 83 LEU A N 1
ATOM 689 C CA . LEU A 1 83 ? -20.601 -8.522 19.682 1.00 91.44 83 LEU A CA 1
ATOM 690 C C . LEU A 1 83 ? -21.351 -7.244 19.296 1.00 91.44 83 LEU A C 1
ATOM 692 O O . LEU A 1 83 ? -22.301 -7.295 18.523 1.00 91.44 83 LEU A O 1
ATOM 696 N N . THR A 1 84 ? -20.883 -6.099 19.788 1.00 92.12 84 THR A N 1
ATOM 697 C CA . THR A 1 84 ? -21.567 -4.804 19.629 1.00 92.12 84 THR A CA 1
ATOM 698 C C . THR A 1 84 ? -21.017 -3.955 18.480 1.00 92.12 84 THR A C 1
ATOM 700 O O . THR A 1 84 ? -21.667 -3.014 18.026 1.00 92.12 84 THR A O 1
ATOM 703 N N . GLY A 1 85 ? -19.796 -4.232 18.010 1.00 92.19 85 GLY A N 1
ATOM 704 C CA . GLY A 1 85 ? -19.077 -3.403 17.037 1.00 92.19 85 GLY A CA 1
ATOM 705 C C . GLY A 1 85 ? -18.605 -2.054 17.592 1.00 92.19 85 GLY A C 1
ATOM 706 O O . GLY A 1 85 ? -17.989 -1.272 16.861 1.00 92.19 85 GLY A O 1
ATOM 707 N N . LEU A 1 86 ? -18.872 -1.759 18.868 1.00 94.12 86 LEU A N 1
ATOM 708 C CA . LEU A 1 86 ? -18.430 -0.542 19.545 1.00 94.12 86 LEU A CA 1
ATOM 709 C C . LEU A 1 86 ? -16.941 -0.617 19.879 1.00 94.12 86 LEU A C 1
ATOM 711 O O . LEU A 1 86 ? -16.352 -1.696 19.910 1.00 94.12 86 LEU A O 1
ATOM 715 N N . TYR A 1 87 ? -16.330 0.534 20.158 1.00 95.62 87 TYR A N 1
ATOM 716 C CA . TYR A 1 87 ? -14.975 0.549 20.691 1.00 95.62 87 TYR A CA 1
ATOM 717 C C . TYR A 1 87 ? -14.913 -0.194 22.023 1.00 95.62 87 TYR A C 1
ATOM 719 O O . TYR A 1 87 ? -15.742 0.007 22.911 1.00 95.62 87 TYR A O 1
ATOM 727 N N . ASN A 1 88 ? -13.906 -1.042 22.166 1.00 95.56 88 ASN A N 1
ATOM 7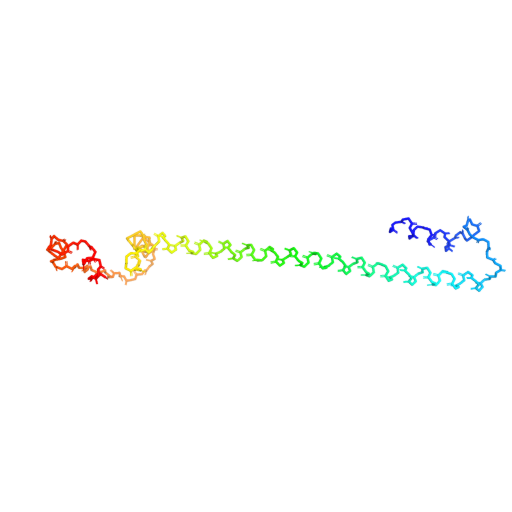28 C CA . ASN A 1 88 ? -13.700 -1.822 23.365 1.00 95.56 88 ASN A CA 1
ATOM 729 C C . ASN A 1 88 ? -12.954 -1.019 24.438 1.00 95.56 88 ASN A C 1
ATOM 731 O O . ASN A 1 88 ? -12.505 0.117 24.255 1.00 95.56 88 ASN A O 1
ATOM 735 N N . ARG A 1 89 ? -12.780 -1.663 25.590 1.00 93.88 89 ARG A N 1
ATOM 736 C CA . ARG A 1 89 ? -12.079 -1.084 26.732 1.00 93.88 89 ARG A CA 1
ATOM 737 C C . ARG A 1 89 ? -10.633 -0.676 26.420 1.00 93.88 89 ARG A C 1
ATOM 739 O O . ARG A 1 89 ? -10.185 0.349 26.919 1.00 93.88 89 ARG A O 1
ATOM 746 N N . THR A 1 90 ? -9.917 -1.441 25.597 1.00 93.50 90 THR A N 1
ATOM 747 C CA . THR A 1 90 ? -8.529 -1.132 25.220 1.00 93.50 90 THR A CA 1
ATOM 748 C C . THR A 1 90 ? -8.437 0.180 24.447 1.00 93.50 90 THR A C 1
ATOM 750 O O . THR A 1 90 ? -7.540 0.980 24.709 1.00 93.50 90 THR A O 1
ATOM 753 N N . TYR A 1 91 ? -9.378 0.433 23.534 1.00 94.25 91 TYR A N 1
ATOM 754 C CA . TYR A 1 91 ? -9.463 1.719 22.845 1.00 94.25 91 TYR A CA 1
ATOM 755 C C . TYR A 1 91 ? -9.766 2.863 23.820 1.00 94.25 91 TYR A C 1
ATOM 757 O O . TYR A 1 91 ? -9.074 3.876 23.812 1.00 94.25 91 TYR A O 1
ATOM 765 N N . PHE A 1 92 ? -10.735 2.681 24.723 1.00 92.44 92 PHE A N 1
ATOM 766 C CA . PHE A 1 92 ? -11.060 3.684 25.742 1.00 92.44 92 PHE A CA 1
ATOM 767 C C . PHE A 1 92 ? -9.852 4.052 26.627 1.00 92.44 92 PHE A C 1
ATOM 769 O O . PHE A 1 92 ? -9.585 5.232 26.851 1.00 92.44 92 PHE A O 1
ATOM 776 N N . GLU A 1 93 ? -9.092 3.059 27.100 1.00 91.19 93 GLU A N 1
ATOM 777 C CA . GLU A 1 93 ? -7.895 3.269 27.931 1.00 91.19 93 GLU A CA 1
ATOM 778 C C . GLU A 1 93 ? -6.773 4.002 27.175 1.00 91.19 93 GLU A C 1
ATOM 780 O O . GLU A 1 93 ? -6.076 4.846 27.752 1.00 91.19 93 GLU A O 1
ATOM 785 N N . LYS A 1 94 ? -6.619 3.724 25.875 1.00 90.69 94 LYS A N 1
ATOM 786 C CA . LYS A 1 94 ? -5.698 4.453 24.997 1.00 90.69 94 LYS A CA 1
ATOM 787 C C . LYS A 1 94 ? -6.094 5.928 24.898 1.00 90.69 94 LYS A C 1
ATOM 789 O O . LYS A 1 94 ? -5.279 6.797 25.202 1.00 90.69 94 LYS A O 1
ATOM 794 N N . GLU A 1 95 ? -7.337 6.207 24.515 1.00 88.38 95 GLU A N 1
ATOM 795 C CA . GLU A 1 95 ? -7.802 7.576 24.266 1.00 88.38 95 GLU A CA 1
ATOM 796 C C . GLU A 1 95 ? -7.778 8.426 25.540 1.00 88.38 95 GLU A C 1
ATOM 798 O O . GLU A 1 95 ? -7.291 9.554 25.518 1.00 88.38 95 GLU A O 1
ATOM 803 N N . ILE A 1 96 ? -8.215 7.893 26.688 1.00 86.75 96 ILE A N 1
ATOM 804 C CA . ILE A 1 96 ? -8.218 8.666 27.941 1.00 86.75 96 ILE A CA 1
ATOM 805 C C . ILE A 1 96 ? -6.799 9.047 28.394 1.00 86.75 96 ILE A C 1
ATOM 807 O O . ILE A 1 96 ? -6.593 10.125 28.958 1.00 86.75 96 ILE A O 1
ATOM 811 N N . THR A 1 97 ? -5.807 8.202 28.090 1.00 84.81 97 THR A N 1
ATOM 812 C CA . THR A 1 97 ? -4.390 8.493 28.338 1.00 84.81 97 THR A CA 1
ATOM 813 C C . THR A 1 97 ? -3.890 9.607 27.414 1.00 84.81 97 THR A C 1
ATOM 815 O O . THR A 1 97 ? -3.242 10.540 27.887 1.00 84.81 97 THR A O 1
ATOM 818 N N . GLU A 1 98 ? -4.234 9.573 26.123 1.00 82.88 98 GLU A N 1
ATOM 819 C CA . GLU A 1 98 ? -3.886 10.634 25.164 1.00 82.88 98 GLU A CA 1
ATOM 820 C C . GLU A 1 98 ? -4.511 11.986 25.551 1.00 82.88 98 GLU A C 1
ATOM 822 O O . GLU A 1 98 ? -3.820 13.008 25.569 1.00 82.88 98 GLU A O 1
ATOM 827 N N . PHE A 1 99 ? -5.781 11.993 25.970 1.00 79.00 99 PHE A N 1
ATOM 828 C CA . PHE A 1 99 ? -6.455 13.204 26.445 1.00 79.00 99 PHE A CA 1
ATOM 829 C C . PHE A 1 99 ? -5.808 13.788 27.703 1.00 79.00 99 PHE A C 1
ATOM 831 O O . PHE A 1 99 ? -5.670 15.009 27.795 1.00 79.00 99 PHE A O 1
ATOM 838 N N . SER A 1 100 ? -5.349 12.946 28.635 1.00 69.19 100 SER A N 1
ATOM 839 C CA . SER A 1 100 ? -4.694 13.392 29.874 1.00 69.19 100 SER A CA 1
ATOM 840 C C . SER A 1 100 ? -3.367 14.137 29.656 1.00 69.19 100 SER A C 1
ATOM 842 O O . SER A 1 100 ? -2.951 14.911 30.517 1.00 69.19 100 SER A O 1
ATOM 844 N N . GLY A 1 101 ? -2.713 13.935 28.504 1.00 67.12 101 GLY A N 1
ATOM 845 C CA . GLY A 1 101 ? -1.482 14.633 28.118 1.00 67.12 101 GLY A CA 1
ATOM 846 C C . GLY A 1 101 ? -1.704 15.949 27.362 1.00 67.12 101 GLY A C 1
ATOM 847 O O . GLY A 1 101 ? -0.752 16.701 27.151 1.00 67.12 101 GLY A O 1
ATOM 848 N N . SER A 1 102 ? -2.938 16.239 26.945 1.00 65.44 102 SER A N 1
ATOM 849 C CA . SER A 1 102 ? -3.303 17.464 26.229 1.00 65.44 102 SER A CA 1
ATOM 850 C C . SER A 1 102 ? -3.782 18.548 27.202 1.00 65.44 102 SER A C 1
ATOM 852 O O . SER A 1 102 ? -4.332 18.243 28.256 1.00 65.44 102 SER A O 1
ATOM 854 N N . THR A 1 103 ? -3.625 19.832 26.864 1.00 62.53 103 THR A N 1
ATOM 855 C CA . THR A 1 103 ? -4.164 20.968 27.648 1.00 62.53 103 THR A CA 1
ATOM 856 C C . THR A 1 103 ? -5.698 21.071 27.569 1.00 62.53 103 THR A C 1
ATOM 858 O O . THR A 1 103 ? -6.245 22.172 27.587 1.00 62.53 103 THR A O 1
ATOM 861 N N . ALA A 1 104 ? -6.399 19.949 27.392 1.00 62.69 104 ALA A N 1
ATOM 862 C CA . ALA A 1 104 ? -7.844 19.902 27.271 1.00 62.69 104 ALA A CA 1
ATOM 863 C C . ALA A 1 104 ? -8.497 20.318 28.596 1.00 62.69 104 ALA A C 1
ATOM 865 O O . ALA A 1 104 ? -8.278 19.711 29.647 1.00 62.69 104 ALA A O 1
ATOM 866 N N . GLU A 1 105 ? -9.309 21.372 28.540 1.00 69.69 105 GLU A N 1
ATOM 867 C CA . GLU A 1 105 ? -10.111 21.850 29.661 1.00 69.69 105 GLU A CA 1
ATOM 868 C C . GLU A 1 105 ? -11.264 20.867 29.931 1.00 69.69 105 GLU A C 1
ATOM 870 O O . GLU A 1 105 ? -12.341 20.985 29.362 1.00 69.69 105 GLU A O 1
ATOM 875 N N . GLY A 1 106 ? -11.017 19.885 30.806 1.00 72.56 106 GLY A N 1
ATOM 876 C CA . GLY A 1 106 ? -12.027 19.006 31.409 1.00 72.56 106 GLY A CA 1
ATOM 877 C C . GLY A 1 106 ? -12.598 17.912 30.494 1.00 72.56 106 GLY A C 1
ATOM 878 O O . GLY A 1 106 ? -13.231 18.182 29.480 1.00 72.56 106 GLY A O 1
ATOM 879 N N . VAL A 1 107 ? -12.455 16.647 30.904 1.00 78.38 107 VAL A N 1
ATOM 880 C CA . VAL A 1 107 ? -13.077 15.485 30.243 1.00 78.38 107 VAL A CA 1
ATOM 881 C C . VAL A 1 107 ? -14.207 14.945 31.121 1.00 78.38 107 VAL A C 1
ATOM 883 O O . VAL A 1 107 ? -14.016 14.728 32.317 1.00 78.38 107 VAL A O 1
ATOM 886 N N . GLY A 1 108 ? -15.383 14.717 30.531 1.00 84.69 108 GLY A N 1
ATOM 887 C CA . GLY A 1 108 ? -16.506 14.026 31.170 1.00 84.69 108 GLY A CA 1
ATOM 888 C C . GLY A 1 108 ? -16.654 12.602 30.633 1.00 84.69 108 GLY A C 1
ATOM 889 O O . GLY A 1 108 ? -16.549 12.389 29.429 1.00 84.69 108 GLY A O 1
ATOM 890 N N . VAL A 1 109 ? -16.916 11.634 31.515 1.00 87.69 109 VAL A N 1
ATOM 891 C CA . VAL A 1 109 ? -17.137 10.223 31.155 1.00 87.69 109 VAL A CA 1
ATOM 892 C C . VAL A 1 109 ? -18.527 9.800 31.618 1.00 87.69 109 VAL A C 1
ATOM 894 O O . VAL A 1 109 ? -18.876 9.984 32.783 1.00 87.69 109 VAL A O 1
ATOM 897 N N . PHE A 1 110 ? -19.308 9.215 30.711 1.00 91.25 110 PHE A N 1
ATOM 898 C CA . PHE A 1 110 ? -20.587 8.581 31.026 1.00 91.25 110 PHE A CA 1
ATOM 899 C C . PHE A 1 110 ? -20.392 7.069 31.094 1.00 91.25 110 PHE A C 1
ATOM 901 O O . PHE A 1 110 ? -19.829 6.478 30.177 1.00 91.25 110 PHE A O 1
ATOM 908 N N . MET A 1 111 ? -20.867 6.451 32.173 1.00 91.44 111 MET A N 1
ATOM 909 C CA . MET A 1 111 ? -20.850 5.002 32.349 1.00 91.44 111 MET A CA 1
ATOM 910 C C . MET A 1 111 ? -22.292 4.516 32.460 1.00 91.44 111 MET A C 1
ATOM 912 O O . MET A 1 111 ? -23.058 5.038 33.270 1.00 91.44 111 MET A O 1
ATOM 916 N N . ILE A 1 112 ? -22.663 3.5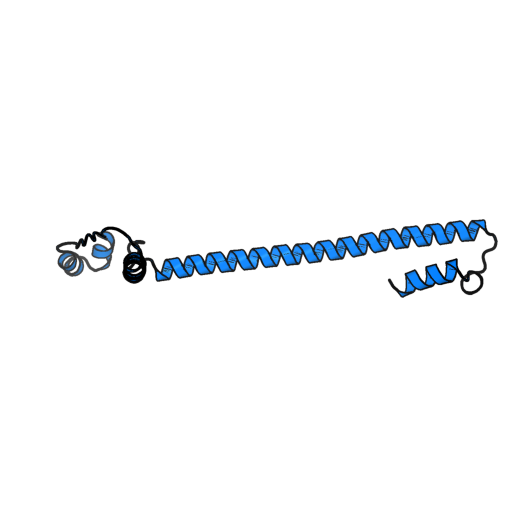69 31.602 1.00 91.19 112 ILE A N 1
ATOM 917 C CA . ILE A 1 112 ? -24.024 3.050 31.454 1.00 91.19 112 ILE A CA 1
ATOM 918 C C . ILE A 1 112 ? -23.932 1.526 31.559 1.00 91.19 112 ILE A C 1
ATOM 920 O O . ILE A 1 112 ? -23.027 0.936 30.973 1.00 91.19 112 ILE A O 1
ATOM 924 N N . ASP A 1 113 ? -24.844 0.911 32.309 1.00 90.75 113 ASP A N 1
ATOM 925 C CA . ASP A 1 113 ? -24.948 -0.542 32.481 1.00 90.75 113 ASP A CA 1
ATOM 926 C C . ASP A 1 113 ? -26.397 -0.993 32.236 1.00 90.75 113 ASP A C 1
ATOM 928 O O . ASP A 1 113 ? -27.329 -0.201 32.414 1.00 90.75 113 ASP A O 1
ATOM 932 N N . ILE A 1 114 ? -26.589 -2.241 31.799 1.00 90.88 114 ILE A N 1
ATO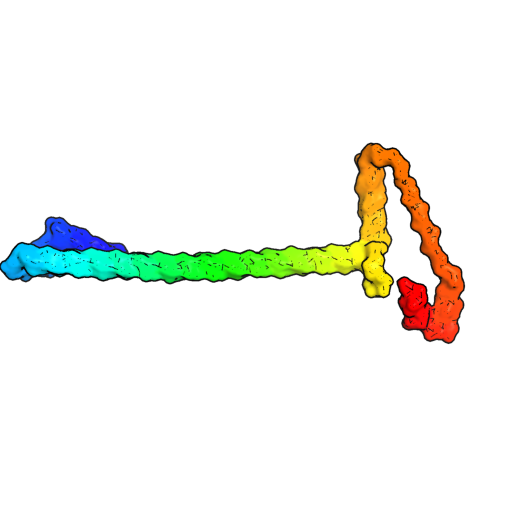M 933 C CA . ILE A 1 114 ? -27.921 -2.805 31.536 1.00 90.88 114 ILE A CA 1
ATOM 934 C C . ILE A 1 114 ? -28.399 -3.589 32.757 1.00 90.88 114 ILE A C 1
ATOM 936 O O . ILE A 1 114 ? -27.924 -4.690 33.049 1.00 90.88 114 ILE A O 1
ATOM 940 N N . ASP A 1 115 ? -29.427 -3.065 33.420 1.00 90.19 115 ASP A N 1
ATOM 941 C CA . ASP A 1 115 ? -30.068 -3.744 34.541 1.00 90.19 115 ASP A CA 1
ATOM 942 C C . ASP A 1 115 ? -30.732 -5.064 34.111 1.00 90.19 115 ASP A C 1
ATOM 944 O O . ASP A 1 115 ? -31.464 -5.144 33.124 1.00 90.19 115 ASP A O 1
ATOM 948 N N . GLY A 1 116 ? -30.525 -6.123 34.897 1.00 89.06 116 GLY A N 1
ATOM 949 C CA . GLY A 1 116 ? -31.229 -7.397 34.716 1.00 89.06 116 GLY A CA 1
ATOM 950 C C . GLY A 1 116 ? -30.700 -8.305 33.598 1.00 89.06 116 GLY A C 1
ATOM 951 O O . GLY A 1 116 ? -31.251 -9.392 33.415 1.00 89.06 116 GLY A O 1
ATOM 952 N N . LEU A 1 117 ? -29.605 -7.951 32.913 1.00 91.44 117 LEU A N 1
ATOM 953 C CA . LEU A 1 117 ? -29.017 -8.777 31.844 1.00 91.44 117 LEU A CA 1
ATOM 954 C C . LEU A 1 117 ? -28.700 -10.214 32.305 1.00 91.44 117 LEU A C 1
ATOM 956 O O . LEU A 1 117 ? -28.942 -11.178 31.581 1.00 91.44 117 LEU A O 1
ATOM 960 N N . LYS A 1 118 ? -28.238 -10.386 33.552 1.00 89.50 118 LYS A N 1
ATOM 961 C CA . LYS A 1 118 ? -27.984 -11.714 34.138 1.00 89.50 118 LYS A CA 1
ATOM 962 C C . LYS A 1 118 ? -29.244 -12.583 34.215 1.00 89.50 118 LYS A C 1
ATOM 964 O O . LYS A 1 118 ? -29.180 -13.764 33.904 1.00 89.50 118 LYS A O 1
ATOM 969 N N . PHE A 1 119 ? -30.388 -12.006 34.588 1.00 92.69 119 PHE A N 1
ATOM 970 C CA . PHE A 1 119 ? -31.653 -12.743 34.649 1.00 92.69 119 PHE A CA 1
ATOM 971 C C . PHE A 1 119 ? -32.081 -13.232 33.261 1.00 92.69 119 PHE A C 1
ATOM 973 O O . PHE A 1 119 ? -32.542 -14.365 33.120 1.00 92.69 119 PHE A O 1
ATOM 980 N N . VAL A 1 120 ? -31.888 -12.398 32.233 1.00 90.69 120 VAL A N 1
ATOM 981 C CA . VAL A 1 120 ? -32.151 -12.769 30.836 1.00 90.69 120 VAL A CA 1
ATOM 982 C C . VAL A 1 120 ? -31.231 -13.913 30.407 1.00 90.69 120 VAL A C 1
ATOM 984 O O . VAL A 1 120 ? -31.727 -14.916 29.898 1.00 90.69 120 VAL A O 1
ATOM 987 N N . ASN A 1 121 ? -29.928 -13.816 30.693 1.00 92.12 121 ASN A N 1
ATOM 988 C CA . ASN A 1 121 ? -28.955 -14.873 30.399 1.00 92.12 121 ASN A CA 1
ATOM 989 C C . ASN A 1 12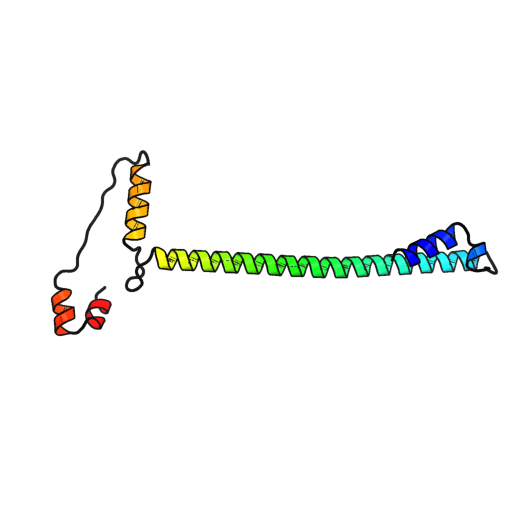1 ? -29.297 -16.200 31.090 1.00 92.12 121 ASN A C 1
ATOM 991 O O . ASN A 1 121 ? -29.262 -17.248 30.449 1.00 92.12 121 ASN A O 1
ATOM 995 N N . ASP A 1 122 ? -29.665 -16.158 32.371 1.00 93.31 122 ASP A N 1
ATOM 996 C CA . ASP A 1 122 ? -29.965 -17.353 33.164 1.00 93.31 122 ASP A CA 1
ATOM 997 C C . ASP A 1 122 ? -31.303 -18.006 32.749 1.00 93.31 122 ASP A C 1
ATOM 999 O O . ASP A 1 122 ? -31.456 -19.223 32.856 1.00 93.31 122 ASP A O 1
ATOM 1003 N N . THR A 1 123 ? -32.271 -17.219 32.256 1.00 94.19 123 THR A N 1
ATOM 1004 C CA . THR A 1 123 ? -33.618 -17.702 31.887 1.00 94.19 123 THR A CA 1
ATOM 1005 C C . THR A 1 123 ? -33.718 -18.139 30.426 1.00 94.19 123 THR A C 1
ATOM 1007 O O . THR A 1 123 ? -34.368 -19.140 30.123 1.00 94.19 123 THR A O 1
ATOM 1010 N N . PHE A 1 124 ? -33.101 -17.388 29.513 1.00 91.00 124 PHE A N 1
ATOM 1011 C CA . PHE A 1 124 ? -33.254 -17.559 28.063 1.00 91.00 124 PHE A CA 1
ATOM 1012 C C . PHE A 1 124 ? -31.951 -17.963 27.359 1.00 91.00 124 PHE A C 1
ATOM 1014 O O . PHE A 1 124 ? -31.962 -18.249 26.163 1.00 91.00 124 PHE A O 1
ATOM 1021 N N . GLY A 1 125 ? -30.842 -18.046 28.098 1.00 90.06 125 GLY A N 1
ATOM 1022 C CA . GLY A 1 125 ? -29.521 -18.371 27.572 1.00 90.06 125 GLY A CA 1
ATOM 1023 C C . GLY A 1 125 ? -28.764 -17.146 27.052 1.00 90.06 125 GLY A C 1
ATOM 1024 O O . GLY A 1 125 ? -29.349 -16.128 26.685 1.00 90.06 125 GLY A O 1
ATOM 1025 N N . HIS A 1 126 ? -27.435 -17.270 26.988 1.00 89.50 126 HIS A N 1
ATOM 1026 C CA . HIS A 1 126 ? -26.528 -16.178 26.611 1.00 89.50 126 HIS A CA 1
ATOM 1027 C C . HIS A 1 126 ? -26.815 -15.577 25.233 1.00 89.50 126 HIS A C 1
ATOM 1029 O O . HIS A 1 126 ? -26.821 -14.362 25.099 1.00 89.50 126 HIS A O 1
ATOM 1035 N N . ALA A 1 127 ? -27.162 -16.402 24.240 1.00 90.56 127 ALA A N 1
ATOM 1036 C CA . ALA A 1 127 ? -27.493 -15.912 22.902 1.00 90.56 127 ALA A CA 1
ATOM 1037 C C . ALA A 1 127 ? -28.668 -14.915 22.903 1.00 90.56 127 ALA A C 1
ATOM 1039 O O . ALA A 1 127 ? -28.745 -14.051 22.037 1.00 90.56 127 ALA A O 1
ATOM 1040 N N . GLN A 1 128 ? -29.590 -15.025 23.866 1.00 89.81 128 GLN A N 1
ATOM 1041 C CA . GLN A 1 128 ? -30.715 -14.103 23.979 1.00 89.81 128 GLN A CA 1
ATOM 1042 C C . GLN A 1 128 ? -30.326 -12.792 24.673 1.00 89.81 128 GLN A C 1
ATOM 1044 O O . GLN A 1 128 ? -30.900 -11.753 24.355 1.00 89.81 128 GLN A O 1
ATOM 1049 N N . GLY A 1 129 ? -29.357 -12.831 25.593 1.00 86.75 129 GLY A N 1
ATOM 1050 C CA . GLY A 1 129 ? -28.755 -11.627 26.165 1.00 86.75 129 GLY A CA 1
ATOM 1051 C C . GLY A 1 129 ? -27.867 -10.887 25.169 1.00 86.75 129 GLY A C 1
ATOM 1052 O O . 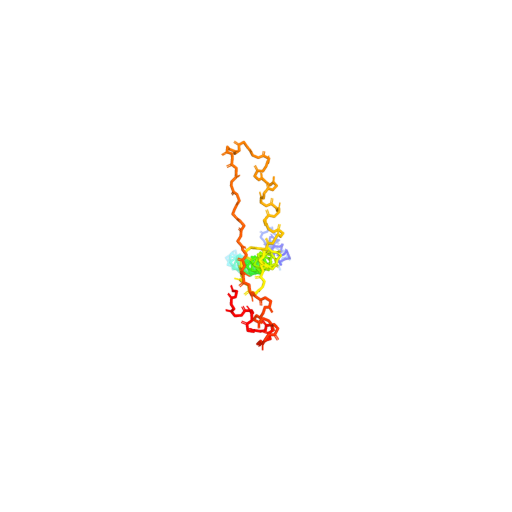GLY A 1 129 ? -27.904 -9.665 25.139 1.00 86.75 129 GLY A O 1
ATOM 1053 N N . ASP A 1 130 ? -27.165 -11.612 24.297 1.00 90.25 130 ASP A N 1
ATOM 1054 C CA . ASP A 1 130 ? -26.363 -11.040 23.208 1.00 90.25 130 ASP A CA 1
ATOM 1055 C C . ASP A 1 130 ? -27.216 -10.218 22.228 1.00 90.25 130 ASP A C 1
ATOM 1057 O O . ASP A 1 130 ? -26.759 -9.212 21.712 1.00 90.25 130 ASP A O 1
ATOM 1061 N N . VAL A 1 131 ? -28.479 -10.605 22.004 1.00 88.50 131 VAL A N 1
ATOM 1062 C CA . VAL A 1 131 ? -29.436 -9.849 21.167 1.00 88.50 131 VAL A CA 1
ATOM 1063 C C . VAL A 1 131 ? -29.928 -8.561 21.846 1.00 88.50 131 VAL A C 1
ATOM 1065 O O . VAL A 1 131 ? -30.463 -7.678 21.178 1.00 88.50 131 VAL A O 1
ATOM 1068 N N . LEU A 1 132 ? -29.808 -8.462 23.173 1.00 85.50 132 LEU A N 1
ATOM 1069 C CA . LEU A 1 132 ? -30.203 -7.277 23.938 1.00 85.50 132 LEU A CA 1
ATOM 1070 C C . LEU A 1 132 ? -29.128 -6.172 23.903 1.00 85.50 132 LEU A C 1
ATOM 1072 O O . LEU A 1 132 ? -29.428 -5.034 24.270 1.00 85.50 132 LEU A O 1
ATOM 1076 N N . LEU A 1 133 ? -27.900 -6.530 23.518 1.00 83.00 133 LEU A N 1
ATOM 1077 C CA . LEU A 1 133 ? -26.712 -5.677 23.436 1.00 83.00 133 LEU A CA 1
ATOM 1078 C C . LEU A 1 133 ? -26.550 -5.087 22.028 1.00 83.00 133 LEU A C 1
ATOM 1080 O O . LEU A 1 133 ? -26.097 -3.923 21.956 1.00 83.00 133 LEU A O 1
#

Secondary structure (DSSP, 8-state):
-HHHHHHHHHHHH-HHHH---SSHHHHHHHHHHHHHHHHHHHHHHHHHHHHHHHHHHHHHHHHHHHHHHHHHHHHHHHHB-TTT-SB-HHHHHHHHHHHHTS--S---------TTHHHHHHHH-HHHHHTT-

Radius of gyration: 37.42 Å; chains: 1; bounding box: 71×40×90 Å

pLDDT: mean 87.8, std 9.19, range [62.53, 97.56]

Foldseek 3Di:
DVVLVVVLVCCVVPVVVPDDDPDPVVSVVVSVVSVVVVVVVVVVVVVVVVVVVVVVVVVVVVVVVVVVVVVVVVVQVVQADPLPSHGDPVVVVVVVVVVVPDPDDDDDDDDDDDPCLVVCCVPVNPVRSSVVD

Sequence (133 aa):
MVAVNALLFLEYYYPSIIVAYAGRFDRFIDISIGLMTTIIFNVWVFMVILKHYKAEQDKAQRYLAQSEQAQEHLLYLIYHDSLTGLYNRTYFEKEITEFSGSTAEGVGVFMIDIDGLKFVNDTFGHAQGDVLL